Protein AF-0000000078558373 (afdb_homodimer)

Foldseek 3Di:
DAEEEEALLAQQDPVSVVVVVVVVVPDPHFKYKYKLNLHQAWDWDQDPQQKTKTKHHDDVSGMIMIMIGDNVCSVVDPDDDDDDD/DAEEEEALLAQQDPVSVVVVVVVVVPDPHFKYKYKLNLHQAWDWDQDPQQKTKTKHHDDVSGMIIIMIGDNVCSVVDPDDDDDDD

Sequence (170 aa):
MNLGTYNVRTLNSEAALSFLFDELRNIKIDIVAVCETRRKKEMSVKWNDGSEVMLGAAKNGVGGVGFIVLPSVTSRIISMEIVSHMNLGTYNVRTLNSEAALSFLFDELRNIKIDIVAVCETRRKKEMSVKWNDGSEVMLGAAKNGVGGVGFIVLPSVTSRIISMEIVSH

Secondary structure (DSSP, 8-state):
-EEEEEE-S---SHHHHHHHHHHHHTTT-SEEEEE----SS-EEEE-TTS-EEEEPPPBTTB--EEEEE-HHHHTT--EEEEEE-/-EEEEEE-S---SHHHHHHHHHHHHTTT-SEEEEE----SS-EEEE-TTS-EEEEPPPBTTB--EEEEE-HHHHTT--EEEEEE-

Radius of gyration: 14.74 Å; Cα contacts (8 Å, |Δi|>4): 428; chains: 2; bounding box: 35×38×35 Å

pLDDT: mean 90.99, std 5.28, range [64.5, 97.0]

InterPro domains:
  IPR036691 Endonuclease/exonuclease/phosphatase superfamily [G3DSA:3.60.10.10] (1-85)
  IPR036691 Endonuclease/exonuclease/phosphatase superfamily [SSF56219] (1-68)

Organism: NCBI:txid53326

Solvent-accessible surface area (backbone atoms only — not comparable to full-atom values): 8693 Å² total; per-residue (Å²): 74,24,37,34,35,36,43,57,73,54,45,64,43,70,65,50,47,51,52,49,49,59,57,45,70,76,42,88,53,35,37,32,34,38,32,25,25,27,12,81,58,62,45,76,48,75,50,92,82,41,30,35,36,38,35,38,47,17,62,92,59,44,43,21,42,34,39,41,30,33,47,91,46,39,86,54,49,73,46,77,45,83,46,77,115,75,24,37,34,35,37,42,55,73,53,45,64,42,69,66,50,47,51,52,49,48,60,58,46,69,76,41,90,53,36,37,34,36,38,30,26,26,28,12,81,58,62,46,78,48,73,48,93,82,42,29,36,37,37,35,39,46,17,62,91,59,44,44,20,42,33,38,42,30,32,48,92,46,40,86,54,51,73,46,76,46,84,46,78,115

Nearest PDB structures (foldseek):
  5cfe-assembly1_A  TM=7.337E-01  e=2.073E-02  Bacillus subtilis subsp. subtilis str. 168
  8igi-assembly2_B  TM=6.757E-01  e=5.633E-02  Helicobacter pylori 26695
  1njh-assembly1_A  TM=7.066E-01  e=6.628E-01  Bacillus subtilis
  7w0w-assembly1_B  TM=4.673E-01  e=9.885E-01  Bacillus velezensis
  2ej8-assembly1_A  TM=3.904E-01  e=2.057E+00  Homo sapiens

Structure (mmCIF, N/CA/C/O backbone):
data_AF-0000000078558373-model_v1
#
loop_
_entity.id
_entity.type
_entity.pdbx_description
1 polymer 'Endonuclease/exonuclease/phosphatase domain-containing protein'
#
loop_
_atom_site.group_PDB
_atom_site.id
_atom_site.type_symbol
_atom_site.label_atom_id
_atom_site.label_alt_id
_atom_site.label_comp_id
_atom_site.label_asym_id
_atom_site.label_entity_id
_atom_site.label_seq_id
_atom_site.pdbx_PDB_ins_code
_atom_site.Cartn_x
_atom_site.Cartn_y
_atom_site.Cartn_z
_atom_site.occupancy
_atom_site.B_iso_or_equiv
_atom_site.auth_seq_id
_atom_site.auth_comp_id
_atom_site.auth_asym_id
_atom_site.auth_atom_id
_atom_site.pdbx_PDB_model_num
ATOM 1 N N . MET A 1 1 ? 12.461 4.484 -6.895 1 94.19 1 MET A N 1
ATOM 2 C CA . MET A 1 1 ? 11.422 3.496 -6.637 1 94.19 1 MET A CA 1
ATOM 3 C C . MET A 1 1 ? 10.039 4.074 -6.926 1 94.19 1 MET A C 1
ATOM 5 O O . MET A 1 1 ? 9.758 5.223 -6.582 1 94.19 1 MET A O 1
ATOM 9 N N . ASN A 1 2 ? 9.227 3.275 -7.672 1 95.81 2 ASN A N 1
ATOM 10 C CA . ASN A 1 2 ? 7.859 3.674 -7.996 1 95.81 2 ASN A CA 1
ATOM 11 C C . ASN A 1 2 ? 6.836 2.92 -7.152 1 95.81 2 ASN A C 1
ATOM 13 O O . ASN A 1 2 ? 6.871 1.69 -7.078 1 95.81 2 ASN A O 1
ATOM 17 N N . LEU A 1 3 ? 5.941 3.758 -6.465 1 96.19 3 LEU A N 1
ATOM 18 C CA . LEU A 1 3 ? 4.91 3.184 -5.609 1 96.19 3 LEU A CA 1
ATOM 19 C C . LEU A 1 3 ? 3.535 3.309 -6.258 1 96.19 3 LEU A C 1
ATOM 21 O O . LEU A 1 3 ? 3.229 4.328 -6.883 1 96.19 3 LEU A O 1
ATOM 25 N N . GLY A 1 4 ? 2.789 2.295 -6.105 1 93.69 4 GLY A N 1
ATOM 26 C CA . GLY A 1 4 ? 1.419 2.34 -6.59 1 93.69 4 GLY A CA 1
ATOM 27 C C . GLY A 1 4 ? 0.431 1.682 -5.645 1 93.69 4 GLY A C 1
ATOM 28 O O . GLY A 1 4 ? 0.803 0.807 -4.859 1 93.69 4 GLY A O 1
ATOM 29 N N . THR A 1 5 ? -0.797 2.162 -5.582 1 92.12 5 THR A N 1
ATOM 30 C CA . THR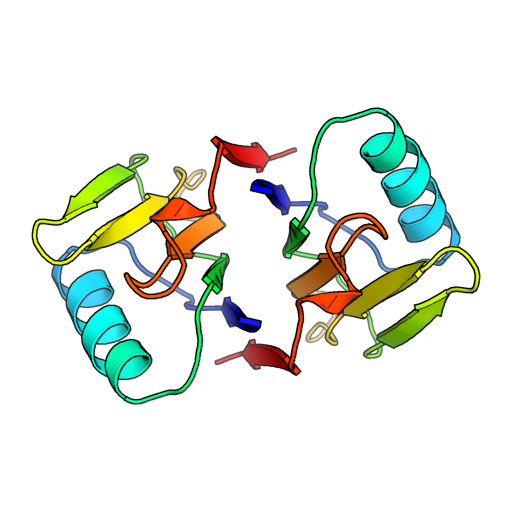 A 1 5 ? -1.876 1.445 -4.91 1 92.12 5 THR A CA 1
ATOM 31 C C . THR A 1 5 ? -2.969 1.062 -5.906 1 92.12 5 THR A C 1
ATOM 33 O O . THR A 1 5 ? -3.275 1.823 -6.824 1 92.12 5 THR A O 1
ATOM 36 N N . TYR A 1 6 ? -3.477 -0.093 -5.715 1 87.69 6 TYR A N 1
ATOM 37 C CA . TYR A 1 6 ? -4.551 -0.593 -6.562 1 87.69 6 TYR A CA 1
ATOM 38 C C . TYR A 1 6 ? -5.746 -1.036 -5.727 1 87.69 6 TYR A C 1
ATOM 40 O O . TYR A 1 6 ? -5.602 -1.856 -4.816 1 87.69 6 TYR A O 1
ATOM 48 N N . ASN A 1 7 ? -6.871 -0.376 -5.859 1 86 7 ASN A N 1
ATOM 49 C CA . ASN A 1 7 ? -8.117 -0.963 -5.391 1 86 7 ASN A CA 1
ATOM 50 C C . ASN A 1 7 ? -8.609 -2.059 -6.332 1 86 7 ASN A C 1
ATOM 52 O O . ASN A 1 7 ? -9.219 -1.771 -7.363 1 86 7 ASN A O 1
ATOM 56 N N . VAL A 1 8 ? -8.359 -3.279 -6.035 1 86.31 8 VAL A N 1
ATOM 57 C CA . VAL A 1 8 ? -8.539 -4.387 -6.969 1 86.31 8 VAL A CA 1
ATOM 58 C C . VAL A 1 8 ? -9.961 -4.934 -6.848 1 86.31 8 VAL A C 1
ATOM 60 O O . VAL A 1 8 ? -10.391 -5.758 -7.656 1 86.31 8 VAL A O 1
ATOM 63 N N . ARG A 1 9 ? -10.781 -4.543 -5.984 1 82.62 9 ARG A N 1
ATOM 64 C CA . ARG A 1 9 ? -12.148 -4.969 -5.707 1 82.62 9 ARG A CA 1
ATOM 65 C C . ARG A 1 9 ? -12.188 -6.426 -5.258 1 82.62 9 ARG A C 1
ATOM 67 O O . ARG A 1 9 ? -12.953 -6.785 -4.363 1 82.62 9 ARG A O 1
ATOM 74 N N . THR A 1 10 ? -11.352 -7.254 -6 1 88 10 THR A N 1
ATOM 75 C CA . THR A 1 10 ? -11.234 -8.633 -5.551 1 88 10 THR A CA 1
ATOM 76 C C . THR A 1 10 ? -9.93 -9.25 -6.031 1 88 10 THR A C 1
ATOM 78 O O . THR A 1 10 ? -9.5 -9.016 -7.164 1 88 10 THR A O 1
ATOM 81 N N . LEU A 1 11 ? -9.164 -9.922 -5.238 1 92 11 LEU A N 1
ATOM 82 C CA . LEU A 1 11 ? -7.957 -10.695 -5.496 1 92 11 LEU A CA 1
ATOM 83 C C . LEU A 1 11 ? -7.992 -12.023 -4.738 1 92 11 LEU A C 1
ATOM 85 O O . LEU A 1 11 ? -7.016 -12.391 -4.078 1 92 11 LEU A O 1
ATOM 89 N N . ASN A 1 12 ? -9.117 -12.656 -4.797 1 89.94 12 ASN A N 1
ATOM 90 C CA . ASN A 1 12 ? -9.359 -13.789 -3.91 1 89.94 12 ASN A CA 1
ATOM 91 C C . ASN A 1 12 ? -9 -15.109 -4.578 1 89.94 12 ASN A C 1
ATOM 93 O O . ASN A 1 12 ? -9.164 -16.172 -3.988 1 89.94 12 ASN A O 1
ATOM 97 N N . SER A 1 13 ? -8.438 -15.031 -5.844 1 90.12 13 SER A N 1
ATOM 98 C CA . SER A 1 13 ? -8.016 -16.25 -6.531 1 90.12 13 SER A CA 1
ATOM 99 C C . SER A 1 13 ? -6.578 -16.125 -7.027 1 90.12 13 SER A C 1
ATOM 101 O O . SER A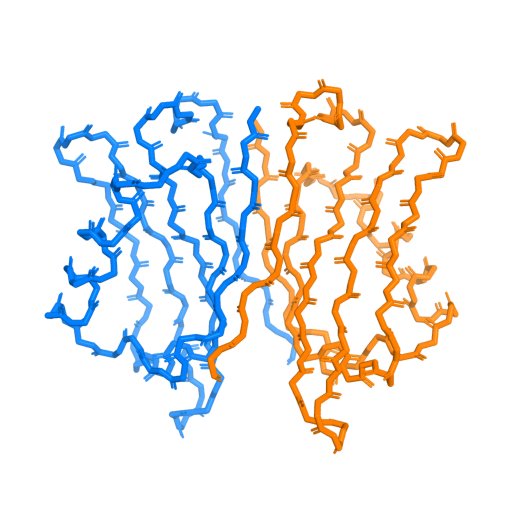 1 13 ? -6.07 -15.016 -7.207 1 90.12 13 SER A O 1
ATOM 103 N N . GLU A 1 14 ? -5.934 -17.312 -7.297 1 88.38 14 GLU A N 1
ATOM 104 C CA . GLU A 1 14 ? -4.59 -17.312 -7.859 1 88.38 14 GLU A CA 1
ATOM 105 C C . GLU A 1 14 ? -4.578 -16.734 -9.273 1 88.38 14 GLU A C 1
ATOM 107 O O . GLU A 1 14 ? -3.604 -16.109 -9.68 1 88.38 14 GLU A O 1
ATOM 112 N N . ALA A 1 15 ? -5.629 -17.062 -9.906 1 91.5 15 ALA A N 1
ATOM 113 C CA . ALA A 1 15 ? -5.734 -16.531 -11.266 1 91.5 15 ALA A CA 1
ATOM 114 C C . ALA A 1 15 ? -5.762 -15 -11.258 1 91.5 15 ALA A C 1
ATOM 116 O O . ALA A 1 15 ? -5.098 -14.359 -12.078 1 91.5 15 ALA A O 1
ATOM 117 N N . ALA A 1 16 ? -6.539 -14.445 -10.352 1 91.12 16 ALA A N 1
ATOM 118 C CA . ALA A 1 16 ? -6.613 -12.992 -10.227 1 91.12 16 ALA A CA 1
ATOM 119 C C . ALA A 1 16 ? -5.246 -12.406 -9.891 1 91.12 16 ALA A C 1
ATOM 121 O O . ALA A 1 16 ? -4.855 -11.375 -10.438 1 91.12 16 ALA A O 1
ATOM 122 N N . LEU A 1 17 ? -4.512 -13.031 -9.039 1 90.56 17 LEU A N 1
ATOM 123 C CA . LEU A 1 17 ? -3.178 -12.578 -8.664 1 90.56 17 LEU A CA 1
ATOM 124 C C . LEU A 1 17 ? -2.225 -12.648 -9.852 1 90.56 17 LEU A C 1
ATOM 126 O O . LEU A 1 17 ? -1.455 -11.711 -10.086 1 90.56 17 LEU A O 1
ATOM 130 N N . SER A 1 18 ? -2.305 -13.773 -10.57 1 89.5 18 SER A N 1
ATOM 131 C CA . SER A 1 18 ? -1.459 -13.945 -11.75 1 89.5 18 SER A CA 1
ATOM 132 C C . SER A 1 18 ? -1.729 -12.852 -12.781 1 89.5 18 SER A C 1
ATOM 134 O O . SER A 1 18 ? -0.795 -12.305 -13.375 1 89.5 18 SER A O 1
ATOM 136 N N . PHE A 1 19 ? -2.998 -12.5 -12.977 1 89.25 19 PHE A N 1
ATOM 137 C CA . PHE A 1 19 ? -3.383 -11.445 -13.914 1 89.25 19 PHE A CA 1
ATOM 138 C C . PHE A 1 19 ? -2.809 -10.102 -13.492 1 89.25 19 PHE A C 1
ATOM 140 O O . PHE A 1 19 ? -2.264 -9.367 -14.312 1 89.25 19 PHE A O 1
ATOM 147 N N . LEU A 1 20 ? -2.914 -9.859 -12.258 1 88.25 20 LEU A N 1
ATOM 148 C CA . LEU A 1 20 ? -2.375 -8.602 -11.75 1 88.25 20 LEU A CA 1
ATOM 149 C C . LEU A 1 20 ? -0.864 -8.539 -11.945 1 88.25 20 LEU A C 1
ATOM 151 O O . LEU A 1 20 ? -0.332 -7.516 -12.375 1 88.25 20 LEU A O 1
ATOM 155 N N . PHE A 1 21 ? -0.173 -9.625 -11.664 1 86.56 21 PHE A N 1
ATOM 156 C CA . PHE A 1 21 ? 1.27 -9.68 -11.867 1 86.56 21 PHE A CA 1
ATOM 157 C C . PHE A 1 21 ? 1.622 -9.352 -13.312 1 86.56 21 PHE A C 1
ATOM 159 O O . PHE A 1 21 ? 2.555 -8.594 -13.57 1 86.56 21 PHE A O 1
ATOM 166 N N . ASP A 1 22 ? 0.881 -9.969 -14.164 1 86.38 22 ASP A N 1
ATOM 167 C CA . ASP A 1 22 ? 1.141 -9.742 -15.586 1 86.38 22 ASP A CA 1
ATOM 168 C C . ASP A 1 22 ? 0.979 -8.266 -15.945 1 86.38 22 ASP A C 1
ATOM 170 O O . ASP A 1 22 ? 1.76 -7.719 -16.719 1 86.38 22 ASP A O 1
ATOM 174 N N . GLU A 1 23 ? -0.018 -7.633 -15.359 1 84.25 23 GLU A N 1
ATOM 175 C CA . GLU A 1 23 ? -0.252 -6.215 -15.602 1 84.25 23 GLU A CA 1
ATOM 176 C C . GLU A 1 23 ? 0.879 -5.363 -15.023 1 84.25 23 GLU A C 1
ATOM 178 O O . GLU A 1 23 ? 1.305 -4.387 -15.641 1 84.25 23 GLU A O 1
ATOM 183 N N . LEU A 1 24 ? 1.413 -5.75 -13.852 1 84.56 24 LEU A N 1
ATOM 184 C CA . LEU A 1 24 ? 2.406 -4.961 -13.133 1 84.56 24 LEU A CA 1
ATOM 185 C C . LEU A 1 24 ? 3.779 -5.094 -13.781 1 84.56 24 LEU A C 1
ATOM 187 O O . LEU A 1 24 ? 4.617 -4.195 -13.672 1 84.56 24 LEU A O 1
ATOM 191 N N . ARG A 1 25 ? 3.971 -6.164 -14.383 1 80.75 25 ARG A N 1
ATOM 192 C CA . ARG A 1 25 ? 5.262 -6.422 -15.008 1 80.75 25 ARG A CA 1
ATOM 193 C C . ARG A 1 25 ? 5.512 -5.457 -16.156 1 80.75 25 ARG A C 1
ATOM 195 O O . ARG A 1 25 ? 6.664 -5.152 -16.484 1 80.75 25 ARG A O 1
ATOM 202 N N . ASN A 1 26 ? 4.496 -4.973 -16.688 1 81.94 26 ASN A N 1
ATOM 203 C CA . ASN A 1 26 ? 4.621 -4.113 -17.859 1 81.94 26 ASN A CA 1
ATOM 204 C C . ASN A 1 26 ? 4.633 -2.637 -17.469 1 81.94 26 ASN A C 1
ATOM 206 O O . ASN A 1 26 ? 4.645 -1.764 -18.344 1 81.94 26 ASN A O 1
ATOM 210 N N . ILE A 1 27 ? 4.57 -2.441 -16.219 1 80.5 27 ILE A N 1
ATOM 211 C CA . ILE A 1 27 ? 4.582 -1.049 -15.781 1 80.5 27 ILE A CA 1
ATOM 212 C C . ILE A 1 27 ? 5.77 -0.809 -14.859 1 80.5 27 ILE A C 1
ATOM 214 O O . ILE A 1 27 ? 6.332 -1.755 -14.305 1 80.5 27 ILE A O 1
ATOM 218 N N . LYS A 1 28 ? 6.203 0.368 -14.852 1 87.5 28 LYS A N 1
ATOM 219 C CA . LYS A 1 28 ? 7.355 0.75 -14.039 1 87.5 28 LYS A CA 1
ATOM 220 C C . LYS A 1 28 ? 6.957 0.973 -12.586 1 87.5 28 LYS A C 1
ATOM 222 O O . LYS A 1 28 ? 6.98 2.104 -12.094 1 87.5 28 LYS A O 1
ATOM 227 N N . ILE A 1 29 ? 6.512 -0.078 -11.859 1 92.06 29 ILE A N 1
ATOM 228 C CA . ILE A 1 29 ? 6.172 0.004 -10.445 1 92.06 29 ILE A CA 1
ATOM 229 C C . ILE A 1 29 ? 7 -1.008 -9.656 1 92.06 29 ILE A C 1
ATOM 231 O O . ILE A 1 29 ? 7.184 -2.146 -10.094 1 92.06 29 ILE A O 1
ATOM 235 N N . ASP A 1 30 ? 7.496 -0.57 -8.516 1 95 30 ASP A N 1
ATOM 236 C CA . ASP A 1 30 ? 8.383 -1.411 -7.711 1 95 30 ASP A CA 1
ATOM 237 C C . ASP A 1 30 ? 7.621 -2.043 -6.543 1 95 30 ASP A C 1
ATOM 239 O O . ASP A 1 30 ? 7.879 -3.193 -6.18 1 95 30 ASP A O 1
ATOM 243 N N . ILE A 1 31 ? 6.715 -1.258 -5.922 1 96 31 ILE A N 1
ATOM 244 C CA . ILE A 1 31 ? 5.895 -1.696 -4.797 1 96 31 ILE A CA 1
ATOM 245 C C . ILE A 1 31 ? 4.434 -1.33 -5.051 1 96 31 ILE A C 1
ATOM 247 O O . ILE A 1 31 ? 4.121 -0.181 -5.371 1 96 31 ILE A O 1
ATOM 251 N N . VAL A 1 32 ? 3.547 -2.318 -4.887 1 95.75 32 VAL A N 1
ATOM 252 C CA . VAL A 1 32 ? 2.115 -2.094 -5.059 1 95.75 32 VAL A CA 1
ATOM 253 C C . VAL A 1 32 ? 1.376 -2.473 -3.779 1 95.75 32 VAL A C 1
ATOM 255 O O . VAL A 1 32 ? 1.52 -3.59 -3.277 1 95.75 32 VAL A O 1
ATOM 258 N N . ALA A 1 33 ? 0.716 -1.547 -3.232 1 95.62 33 ALA A N 1
ATOM 259 C CA . ALA A 1 33 ? -0.245 -1.857 -2.176 1 95.62 33 ALA A CA 1
ATOM 260 C C . ALA A 1 33 ? -1.631 -2.125 -2.758 1 95.62 33 ALA A C 1
ATOM 262 O O . ALA A 1 33 ? -2.131 -1.344 -3.57 1 95.62 33 ALA A O 1
ATOM 263 N N . VAL A 1 34 ? -2.205 -3.186 -2.383 1 94.44 34 VAL A N 1
ATOM 264 C CA . VAL A 1 34 ? -3.523 -3.539 -2.898 1 94.44 34 VAL A CA 1
ATOM 265 C C . VAL A 1 34 ? -4.559 -3.445 -1.78 1 94.44 34 VAL A C 1
ATOM 267 O O . VAL A 1 34 ? -4.262 -3.764 -0.625 1 94.44 34 VAL A O 1
ATOM 270 N N . CYS A 1 35 ? -5.723 -2.975 -2.123 1 92.94 35 CYS A N 1
ATOM 271 C CA . CYS A 1 35 ? -6.855 -2.834 -1.214 1 92.94 35 CYS A CA 1
ATOM 272 C C . CYS A 1 35 ? -8.07 -3.592 -1.734 1 92.94 35 CYS A C 1
ATOM 274 O O . CYS A 1 35 ? -8.234 -3.75 -2.945 1 92.94 35 CYS A O 1
ATOM 276 N N . GLU A 1 36 ? -8.938 -4.082 -0.846 1 90.88 36 GLU A N 1
ATOM 277 C CA . GLU A 1 36 ? -10.141 -4.848 -1.144 1 90.88 36 GLU A CA 1
ATOM 278 C C . GLU A 1 36 ? -9.805 -6.141 -1.881 1 90.88 36 GLU A C 1
ATOM 280 O O . GLU A 1 36 ? -10.375 -6.422 -2.939 1 90.88 36 GLU A O 1
ATOM 285 N N . THR A 1 37 ? -8.836 -6.863 -1.371 1 93 37 THR A N 1
ATOM 286 C CA . THR A 1 37 ? -8.445 -8.133 -1.975 1 93 37 THR A CA 1
ATOM 287 C C . THR A 1 37 ? -9.523 -9.188 -1.761 1 93 37 THR A C 1
ATOM 289 O O . THR A 1 37 ? -9.656 -10.117 -2.562 1 93 37 THR A O 1
ATOM 292 N N . ARG A 1 38 ? -10.258 -9.117 -0.642 1 93.75 38 ARG A N 1
ATOM 293 C CA . ARG A 1 38 ? -11.398 -9.961 -0.312 1 93.75 38 ARG A CA 1
ATOM 294 C C . ARG A 1 38 ? -10.984 -11.43 -0.211 1 93.75 38 ARG A C 1
ATOM 296 O O . ARG A 1 38 ? -11.742 -12.32 -0.589 1 93.75 38 ARG A O 1
ATOM 303 N N . ARG A 1 39 ? -9.727 -11.555 0.329 1 92.81 39 ARG A N 1
ATOM 304 C CA . ARG A 1 39 ? -9.227 -12.914 0.484 1 92.81 39 ARG A CA 1
ATOM 305 C C . ARG A 1 39 ? -9.773 -13.555 1.755 1 92.81 39 ARG A C 1
ATOM 307 O O . ARG A 1 39 ? -9.875 -12.906 2.795 1 92.81 39 ARG A O 1
ATOM 314 N N . LYS A 1 40 ? -10.047 -14.781 1.667 1 92.94 40 LYS A N 1
ATOM 315 C CA . LYS A 1 40 ? -10.508 -15.508 2.846 1 92.94 40 LYS A CA 1
ATOM 316 C C . LYS A 1 40 ? -9.352 -15.82 3.793 1 92.94 40 LYS A C 1
ATOM 318 O O . LYS A 1 40 ? -9.516 -15.781 5.016 1 92.94 40 LYS A O 1
ATOM 323 N N . LYS A 1 41 ? -8.188 -16.094 3.227 1 93.12 41 LYS A N 1
ATOM 324 C CA . LYS A 1 41 ? -6.996 -16.453 3.994 1 93.12 41 LYS A CA 1
ATOM 325 C C . LYS A 1 41 ? -5.805 -15.594 3.604 1 93.12 41 LYS A C 1
ATOM 327 O O . LYS A 1 41 ? -5.676 -15.188 2.445 1 93.12 41 LYS A O 1
ATOM 332 N N . GLU A 1 42 ? -5.008 -15.391 4.629 1 93.94 42 GLU A N 1
ATOM 333 C CA . GLU A 1 42 ? -3.795 -14.633 4.332 1 93.94 42 GLU A CA 1
ATOM 334 C C . GLU A 1 42 ? -2.832 -15.445 3.469 1 93.94 42 GLU A C 1
ATOM 336 O O . GLU A 1 42 ? -2.934 -16.672 3.404 1 93.94 42 GLU A O 1
ATOM 341 N N . MET A 1 43 ? -2.01 -14.68 2.773 1 93.38 43 MET A N 1
ATOM 342 C CA . MET A 1 43 ? -1.006 -15.32 1.928 1 93.38 43 MET A CA 1
ATOM 343 C C . MET A 1 43 ? 0.316 -14.562 1.986 1 93.38 43 MET A C 1
ATOM 345 O O . MET A 1 43 ? 0.331 -13.328 1.993 1 93.38 43 MET A O 1
ATOM 349 N N . SER A 1 44 ? 1.367 -15.227 2.207 1 94.94 44 SER A N 1
ATOM 350 C CA . SER A 1 44 ? 2.723 -14.695 2.105 1 94.94 44 SER A CA 1
ATOM 351 C C . SER A 1 44 ? 3.619 -15.625 1.294 1 94.94 44 SER A C 1
ATOM 353 O O . SER A 1 44 ? 3.893 -16.75 1.709 1 94.94 44 SER A O 1
ATOM 355 N N . VAL A 1 45 ? 4.008 -15.094 0.088 1 94.12 45 VAL A N 1
ATOM 356 C CA . VAL A 1 45 ? 4.773 -15.953 -0.81 1 94.12 45 VAL A CA 1
ATOM 357 C C . VAL A 1 45 ? 5.938 -15.172 -1.406 1 94.12 45 VAL A C 1
ATOM 359 O O . VAL A 1 45 ? 5.797 -13.992 -1.735 1 94.12 45 VAL A O 1
ATOM 362 N N . LYS A 1 46 ? 7.023 -15.812 -1.442 1 94.5 46 LYS A N 1
ATOM 363 C CA . LYS A 1 46 ? 8.156 -15.352 -2.234 1 94.5 46 LYS A CA 1
ATOM 364 C C . LYS A 1 46 ? 8.352 -16.219 -3.475 1 94.5 46 LYS A C 1
ATOM 366 O O . LYS A 1 46 ? 8.602 -17.422 -3.365 1 94.5 46 LYS A O 1
ATOM 371 N N . TRP A 1 47 ? 8.258 -15.617 -4.602 1 91.75 47 TRP A N 1
ATOM 372 C CA . TRP A 1 47 ? 8.344 -16.375 -5.848 1 91.75 47 TRP A CA 1
ATOM 373 C C . TRP A 1 47 ? 9.797 -16.516 -6.297 1 91.75 47 TRP A C 1
ATOM 375 O O . TRP A 1 47 ? 10.672 -15.766 -5.848 1 91.75 47 TRP A O 1
ATOM 385 N N . ASN A 1 48 ? 10.016 -17.422 -7.309 1 92.19 48 ASN A N 1
ATOM 386 C CA . ASN A 1 48 ? 11.359 -17.734 -7.781 1 92.19 48 ASN A CA 1
ATOM 387 C C . ASN A 1 48 ? 11.945 -16.562 -8.578 1 92.19 48 ASN A C 1
ATOM 389 O O . ASN A 1 48 ? 13.164 -16.375 -8.602 1 92.19 48 ASN A O 1
ATOM 393 N N . ASP A 1 49 ? 11.141 -15.766 -9.109 1 89.06 49 ASP A N 1
ATOM 394 C CA . ASP A 1 49 ? 11.633 -14.664 -9.938 1 89.06 49 ASP A CA 1
ATOM 395 C C . ASP A 1 49 ? 12.094 -13.492 -9.07 1 89.06 49 ASP A C 1
ATOM 397 O O . ASP A 1 49 ? 12.625 -12.5 -9.578 1 89.06 49 ASP A O 1
ATOM 401 N N . GLY A 1 50 ? 11.836 -13.562 -7.754 1 93.06 50 GLY A N 1
ATOM 402 C CA . GLY A 1 50 ? 12.281 -12.516 -6.84 1 93.06 50 GLY A CA 1
ATOM 403 C C . GLY A 1 50 ? 11.141 -11.664 -6.312 1 93.06 50 GLY A C 1
ATOM 404 O O . GLY A 1 50 ? 11.336 -10.852 -5.41 1 93.06 50 GLY A O 1
ATOM 405 N N . SER A 1 51 ? 9.945 -11.844 -6.852 1 93.62 51 SER A N 1
ATOM 406 C CA . SER A 1 51 ? 8.797 -11.07 -6.375 1 93.62 51 SER A CA 1
ATOM 407 C C . SER A 1 51 ? 8.289 -11.609 -5.039 1 93.62 51 SER A C 1
ATOM 409 O O . SER A 1 51 ? 8.5 -12.781 -4.715 1 93.62 51 SER A O 1
ATOM 411 N N . GLU A 1 52 ? 7.727 -10.734 -4.293 1 96 52 GLU A N 1
ATOM 412 C CA . GLU A 1 52 ? 7.137 -11.117 -3.014 1 96 52 GLU A CA 1
ATOM 413 C C . GLU A 1 52 ? 5.734 -10.531 -2.857 1 96 52 GLU A C 1
ATOM 415 O O . GLU A 1 52 ? 5.488 -9.383 -3.223 1 96 52 GLU A O 1
ATOM 420 N N . VAL A 1 53 ? 4.84 -11.406 -2.291 1 95.94 53 VAL A N 1
ATOM 421 C CA . VAL A 1 53 ? 3.453 -10.992 -2.084 1 95.94 53 VAL A CA 1
ATOM 422 C C . VAL A 1 53 ? 3.045 -11.258 -0.636 1 95.94 53 VAL A C 1
ATOM 424 O O . VAL A 1 53 ? 3.389 -12.297 -0.068 1 95.94 53 VAL A O 1
ATOM 427 N N . MET A 1 54 ? 2.441 -10.297 -0.041 1 96.94 54 MET A N 1
ATOM 428 C CA . MET A 1 54 ? 1.802 -10.438 1.264 1 96.94 54 MET A CA 1
ATOM 429 C C . MET A 1 54 ? 0.377 -9.898 1.233 1 96.94 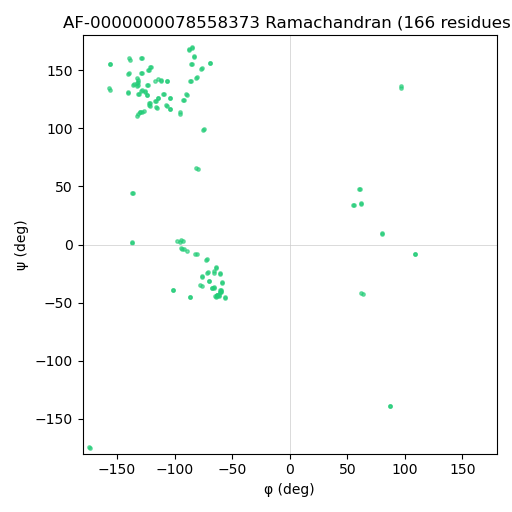54 MET A C 1
ATOM 431 O O . MET A 1 54 ? 0.17 -8.695 1.061 1 96.94 54 MET A O 1
ATOM 435 N N . LEU A 1 55 ? -0.598 -10.812 1.402 1 95.19 55 LEU A N 1
ATOM 436 C CA . LEU A 1 55 ? -2.014 -10.461 1.376 1 95.19 55 LEU A CA 1
ATOM 437 C C . LEU A 1 55 ? -2.707 -10.898 2.662 1 95.19 55 LEU A C 1
ATOM 439 O O . LEU A 1 55 ? -2.582 -12.055 3.074 1 95.19 55 LEU A O 1
ATOM 443 N N . GLY A 1 56 ? -3.355 -10.008 3.209 1 93.56 56 GLY A N 1
ATOM 444 C CA . GLY A 1 56 ? -4.09 -10.328 4.422 1 93.56 56 GLY A CA 1
ATOM 445 C C . GLY A 1 56 ? -5.461 -10.914 4.152 1 93.56 56 GLY A C 1
ATOM 446 O O . GLY A 1 56 ? -5.934 -10.906 3.016 1 93.56 56 GLY A O 1
ATOM 447 N N . ALA A 1 57 ? -6.055 -11.398 5.223 1 92 57 ALA A N 1
ATOM 448 C CA . ALA A 1 57 ? -7.406 -11.945 5.121 1 92 57 ALA A CA 1
ATOM 449 C C . ALA A 1 57 ? -8.453 -10.852 5.273 1 92 57 ALA A C 1
ATOM 451 O O . ALA A 1 57 ? -8.273 -9.906 6.039 1 92 57 ALA A O 1
ATOM 452 N N . ALA A 1 58 ? -9.492 -10.984 4.453 1 90.12 58 ALA A N 1
ATOM 453 C CA . ALA A 1 58 ? -10.648 -10.109 4.594 1 90.12 58 ALA A CA 1
ATOM 454 C C . ALA A 1 58 ? -11.633 -10.656 5.621 1 90.12 58 ALA A C 1
ATOM 456 O O . ALA A 1 58 ? -11.586 -11.836 5.965 1 90.12 58 ALA A O 1
ATOM 457 N N . LYS A 1 59 ? -12.383 -9.758 6.152 1 87.5 59 LYS A N 1
ATOM 458 C CA . LYS A 1 59 ? -13.453 -10.172 7.047 1 87.5 59 LYS A CA 1
ATOM 459 C C . LYS A 1 59 ? -14.781 -10.281 6.297 1 87.5 59 LYS A C 1
ATOM 461 O O . LYS A 1 59 ? -15.32 -9.281 5.832 1 87.5 59 LYS A O 1
ATOM 466 N N . ASN A 1 60 ? -15.305 -11.531 6.188 1 89.81 60 ASN A N 1
ATOM 467 C CA . ASN A 1 60 ? -16.562 -11.805 5.488 1 89.81 60 ASN A CA 1
ATOM 468 C C . ASN A 1 60 ? -16.531 -11.273 4.059 1 89.81 60 ASN A C 1
ATOM 470 O O . ASN A 1 60 ? -17.484 -10.648 3.602 1 89.81 60 ASN A O 1
ATOM 474 N N . GLY A 1 61 ? -15.43 -11.328 3.525 1 87.5 61 GLY A N 1
ATOM 475 C CA . GLY A 1 61 ? -15.273 -10.938 2.133 1 87.5 61 GLY A CA 1
ATOM 476 C C . GLY A 1 61 ? -15.188 -9.438 1.935 1 87.5 61 GLY A C 1
ATOM 477 O O . GLY A 1 61 ? -15.305 -8.945 0.81 1 87.5 61 GLY A O 1
ATOM 478 N N . VAL A 1 62 ? -15.086 -8.75 3.057 1 85.75 62 VAL A N 1
ATOM 479 C CA . VAL A 1 62 ? -15.023 -7.301 2.943 1 85.75 62 VAL A CA 1
ATOM 480 C C . VAL A 1 62 ? -13.617 -6.812 3.291 1 85.75 62 VAL A C 1
ATOM 482 O O . VAL A 1 62 ? -13.023 -7.266 4.27 1 85.75 62 VAL A O 1
ATOM 485 N N . GLY A 1 63 ? -13.117 -6.035 2.42 1 87.75 63 GLY A N 1
ATOM 486 C CA . GLY A 1 63 ? -11.828 -5.414 2.656 1 87.75 63 GLY A CA 1
ATOM 487 C C . GLY A 1 63 ? -10.664 -6.277 2.217 1 87.75 63 GLY A C 1
ATOM 488 O O . GLY A 1 63 ? -10.672 -6.828 1.115 1 87.75 63 GLY A O 1
ATOM 489 N N . GLY A 1 64 ? -9.633 -6.301 3.012 1 90.19 64 GLY A N 1
ATOM 490 C CA . GLY A 1 64 ? -8.398 -6.992 2.678 1 90.19 64 GLY A CA 1
ATOM 491 C C . GLY A 1 64 ? -7.344 -6.078 2.09 1 90.19 64 GLY A C 1
ATOM 492 O O . GLY A 1 64 ? -7.637 -5.27 1.208 1 90.19 64 GLY A O 1
ATOM 493 N N . VAL A 1 65 ? -6.195 -6.23 2.514 1 92.69 65 VAL A N 1
ATOM 494 C CA . VAL A 1 65 ? -5.082 -5.395 2.072 1 92.69 65 VAL A CA 1
ATOM 495 C C . VAL A 1 65 ? -3.836 -6.254 1.872 1 92.69 65 VAL A C 1
ATOM 497 O O . VAL A 1 65 ? -3.779 -7.395 2.338 1 92.69 65 VAL A O 1
ATOM 500 N N . GLY A 1 66 ? -2.904 -5.754 1.121 1 94.38 66 GLY A N 1
ATOM 501 C CA . GLY A 1 66 ? -1.652 -6.473 0.947 1 94.38 66 GLY A CA 1
ATOM 502 C C . GLY A 1 66 ? -0.624 -5.695 0.148 1 94.38 66 GLY A C 1
ATOM 503 O O . GLY A 1 66 ? -0.854 -4.539 -0.212 1 94.38 66 GLY A O 1
ATOM 504 N N . PHE A 1 67 ? 0.463 -6.398 -0.101 1 96.12 67 PHE A N 1
ATOM 505 C CA . PHE A 1 67 ? 1.564 -5.844 -0.88 1 96.12 67 PHE A CA 1
ATOM 506 C C . PHE A 1 67 ? 2.018 -6.828 -1.952 1 96.12 67 PHE A C 1
ATOM 508 O O . PHE A 1 67 ? 2.074 -8.039 -1.711 1 96.12 67 PHE A O 1
ATOM 515 N N . ILE A 1 68 ? 2.352 -6.258 -3.025 1 95 68 ILE A N 1
ATOM 516 C CA . ILE A 1 68 ? 3.125 -6.941 -4.059 1 95 68 ILE A CA 1
ATOM 517 C C . ILE A 1 68 ? 4.414 -6.172 -4.328 1 95 68 ILE A C 1
ATOM 519 O O . ILE A 1 68 ? 4.379 -4.984 -4.652 1 95 68 ILE A O 1
ATOM 523 N N . VAL A 1 69 ? 5.523 -6.84 -4.156 1 95.81 69 VAL A N 1
ATOM 524 C CA . VAL A 1 69 ? 6.828 -6.227 -4.383 1 95.81 69 VAL A CA 1
ATOM 525 C C . VAL A 1 69 ? 7.523 -6.906 -5.559 1 95.81 69 VAL A C 1
ATOM 527 O O . VAL A 1 69 ? 7.641 -8.133 -5.594 1 95.81 69 VAL A O 1
ATOM 530 N N . LEU A 1 70 ? 7.934 -6.117 -6.52 1 94.69 70 LEU A N 1
ATOM 531 C CA . LEU A 1 70 ? 8.578 -6.66 -7.707 1 94.69 70 LEU A CA 1
ATOM 532 C C . LEU A 1 70 ? 10.062 -6.914 -7.457 1 94.69 70 LEU A C 1
ATOM 534 O O . LEU A 1 70 ? 10.633 -6.375 -6.508 1 94.69 70 LEU A O 1
ATOM 538 N N . PRO A 1 71 ? 10.695 -7.703 -8.234 1 93.44 71 PRO A N 1
ATOM 539 C CA . PRO A 1 71 ? 12.055 -8.195 -7.98 1 93.44 71 PRO A CA 1
ATOM 540 C C . PRO A 1 71 ? 13.078 -7.062 -7.887 1 93.44 71 PRO A C 1
ATOM 542 O O . PRO A 1 71 ? 14.07 -7.184 -7.164 1 93.44 71 PRO A O 1
ATOM 545 N N . SER A 1 72 ? 12.805 -5.965 -8.5 1 90.44 72 SER A N 1
ATOM 546 C CA . SER A 1 72 ? 13.773 -4.875 -8.586 1 90.44 72 SER A CA 1
ATOM 547 C C . SER A 1 72 ? 14.086 -4.305 -7.207 1 90.44 72 SER A C 1
ATOM 549 O O . SER A 1 72 ? 15.148 -3.725 -6.996 1 90.44 72 SER A O 1
ATOM 551 N N . VAL A 1 73 ? 13.227 -4.535 -6.199 1 94.44 73 VAL A N 1
ATOM 552 C CA . VAL A 1 73 ? 13.469 -3.85 -4.934 1 94.44 73 VAL A CA 1
ATOM 553 C C . VAL A 1 73 ? 13.258 -4.82 -3.773 1 94.44 73 VAL A C 1
ATOM 555 O O . VAL A 1 73 ? 13.383 -4.445 -2.607 1 94.44 73 VAL A O 1
ATOM 558 N N . THR A 1 74 ? 12.961 -6.035 -3.992 1 95.38 74 THR A N 1
ATOM 559 C CA . THR A 1 74 ? 12.617 -7.004 -2.955 1 95.38 74 THR A CA 1
ATOM 560 C C . THR A 1 74 ? 13.758 -7.152 -1.958 1 95.38 74 THR A C 1
ATOM 562 O O . THR A 1 74 ? 13.531 -7.312 -0.757 1 95.38 74 THR A O 1
ATOM 565 N N . SER A 1 75 ? 14.93 -7 -2.455 1 94.81 75 SER A N 1
ATOM 566 C CA . SER A 1 75 ? 16.094 -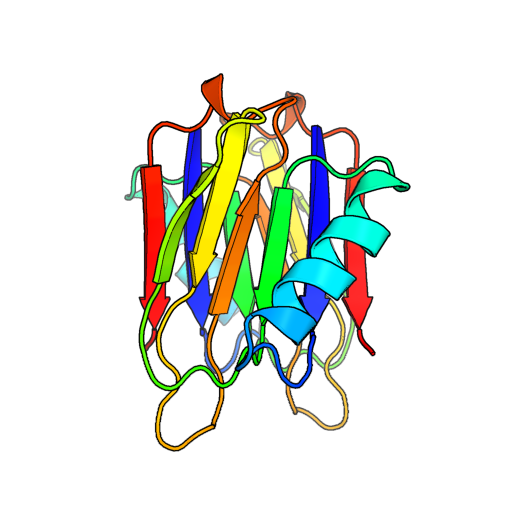7.203 -1.598 1 94.81 75 SER A CA 1
ATOM 567 C C . SER A 1 75 ? 16.25 -6.059 -0.603 1 94.81 75 SER A C 1
ATOM 569 O O . SER A 1 75 ? 17.016 -6.168 0.36 1 94.81 75 SER A O 1
ATOM 571 N N . ARG A 1 76 ? 15.531 -5.008 -0.844 1 94.88 76 ARG A N 1
ATOM 572 C CA . ARG A 1 76 ? 15.648 -3.842 0.023 1 94.88 76 ARG A CA 1
ATOM 573 C C . ARG A 1 76 ? 14.609 -3.871 1.132 1 94.88 76 ARG A C 1
ATOM 575 O O . ARG A 1 76 ? 14.609 -3.014 2.018 1 94.88 76 ARG A O 1
ATOM 582 N N . ILE A 1 77 ? 13.742 -4.855 1.112 1 95.88 77 ILE A N 1
ATOM 583 C CA . ILE A 1 77 ? 12.656 -4.926 2.084 1 95.88 77 ILE A CA 1
ATOM 584 C C . ILE A 1 77 ? 13.102 -5.75 3.291 1 95.88 77 ILE A C 1
ATOM 586 O O . ILE A 1 77 ? 13.547 -6.891 3.143 1 95.88 77 ILE A O 1
ATOM 590 N N . ILE A 1 78 ? 13 -5.129 4.422 1 95.5 78 ILE A N 1
ATOM 591 C CA . ILE A 1 78 ? 13.305 -5.824 5.668 1 95.5 78 ILE A CA 1
ATOM 592 C C . ILE A 1 78 ? 12.062 -6.555 6.168 1 95.5 78 ILE A C 1
ATOM 594 O O . ILE A 1 78 ? 12.125 -7.734 6.523 1 95.5 78 ILE A O 1
ATOM 598 N N . SER A 1 79 ? 10.898 -5.879 6.141 1 95.62 79 SER A N 1
ATOM 599 C CA . SER A 1 79 ? 9.68 -6.527 6.609 1 95.62 79 SER A CA 1
ATOM 600 C C . SER A 1 79 ? 8.438 -5.891 5.984 1 95.62 79 SER A C 1
ATOM 602 O O . SER A 1 79 ? 8.5 -4.762 5.492 1 95.62 79 SER A O 1
ATOM 604 N N . MET A 1 80 ? 7.375 -6.695 5.926 1 95.19 80 MET A N 1
ATOM 605 C CA . MET A 1 80 ? 6.035 -6.246 5.551 1 95.19 80 MET A CA 1
ATOM 606 C C . MET A 1 80 ? 5.016 -6.629 6.617 1 95.19 80 MET A C 1
ATOM 608 O O . MET A 1 80 ? 5.008 -7.766 7.094 1 95.19 80 MET A O 1
ATOM 612 N N . GLU A 1 81 ? 4.234 -5.602 6.938 1 93.38 81 GLU A N 1
ATOM 613 C CA . GLU A 1 81 ? 3.244 -5.883 7.973 1 93.38 81 GLU A CA 1
ATOM 614 C C . GLU A 1 81 ? 1.862 -5.383 7.566 1 93.38 81 GLU A C 1
ATOM 616 O O . GLU A 1 81 ? 1.732 -4.297 6.996 1 93.38 81 GLU A O 1
ATOM 621 N N . ILE A 1 82 ? 0.811 -6.195 7.801 1 90.69 82 ILE A N 1
ATOM 622 C CA . ILE A 1 82 ? -0.582 -5.809 7.602 1 90.69 82 ILE A CA 1
ATOM 623 C C . ILE A 1 82 ? -1.236 -5.52 8.953 1 90.69 82 ILE A C 1
ATOM 625 O O . ILE A 1 82 ? -1.227 -6.371 9.844 1 90.69 82 ILE A O 1
ATOM 629 N N . VAL A 1 83 ? -1.607 -4.316 9.07 1 80.88 83 VAL A N 1
ATOM 630 C CA . VAL A 1 83 ? -2.279 -3.938 10.312 1 80.88 83 VAL A CA 1
ATOM 631 C C . VAL A 1 83 ? -3.717 -3.521 10.016 1 80.88 83 VAL A C 1
ATOM 633 O O . VAL A 1 83 ? -3.961 -2.684 9.141 1 80.88 83 VAL A O 1
ATOM 636 N N . SER A 1 84 ? -4.695 -4.195 10.516 1 74.25 84 SER A N 1
ATOM 637 C CA . SER A 1 84 ? -6.109 -3.883 10.312 1 74.25 84 SER A CA 1
ATOM 638 C C . SER A 1 84 ? -6.789 -3.521 11.633 1 74.25 84 SER A C 1
ATOM 640 O O . SER A 1 84 ? -6.496 -4.117 12.672 1 74.25 84 SER A O 1
ATOM 642 N N . HIS A 1 85 ? -7.375 -2.326 11.641 1 64.62 85 HIS A N 1
ATOM 643 C CA . HIS A 1 85 ? -8.141 -1.971 12.828 1 64.62 85 HIS A CA 1
ATOM 644 C C . HIS A 1 85 ? -9.625 -2.268 12.633 1 64.62 85 HIS A C 1
ATOM 646 O O . HIS A 1 85 ? -10.125 -2.248 11.508 1 64.62 85 HIS A O 1
ATOM 652 N N . MET B 1 1 ? 14.195 -1.648 4.352 1 94.38 1 MET B N 1
ATOM 653 C CA . MET B 1 1 ? 12.961 -0.874 4.297 1 94.38 1 MET B CA 1
ATOM 654 C C . MET B 1 1 ? 11.789 -1.677 4.852 1 94.38 1 MET B C 1
ATOM 656 O O . MET B 1 1 ? 11.648 -2.865 4.562 1 94.38 1 MET B O 1
ATOM 660 N N . ASN B 1 2 ? 11.023 -1.032 5.758 1 95.94 2 ASN B N 1
ATOM 661 C CA . ASN B 1 2 ? 9.844 -1.66 6.352 1 95.94 2 ASN B CA 1
ATOM 662 C C . ASN B 1 2 ? 8.555 -1.113 5.75 1 95.94 2 ASN B C 1
ATOM 664 O O . ASN B 1 2 ? 8.352 0.102 5.691 1 95.94 2 ASN B O 1
ATOM 668 N N . LEU B 1 3 ? 7.695 -2.102 5.25 1 96.25 3 LEU B N 1
ATOM 669 C CA . LEU B 1 3 ? 6.422 -1.735 4.637 1 96.25 3 LEU B CA 1
ATOM 670 C C . LEU B 1 3 ? 5.258 -2.084 5.555 1 96.25 3 LEU B C 1
ATOM 672 O O . LEU B 1 3 ? 5.273 -3.127 6.215 1 96.25 3 LEU B O 1
ATOM 676 N N . GLY B 1 4 ? 4.324 -1.226 5.57 1 93.88 4 GLY B N 1
ATOM 677 C CA . GLY B 1 4 ? 3.117 -1.502 6.336 1 93.88 4 GLY B CA 1
ATOM 678 C C . GLY B 1 4 ? 1.851 -1.04 5.637 1 93.88 4 GLY B C 1
ATOM 679 O O . GLY B 1 4 ? 1.887 -0.119 4.82 1 93.88 4 GLY B O 1
ATOM 680 N N . THR B 1 5 ? 0.744 -1.738 5.816 1 92.12 5 THR B N 1
ATOM 681 C CA . THR B 1 5 ? -0.563 -1.235 5.406 1 92.12 5 THR B CA 1
ATOM 682 C C . THR B 1 5 ? -1.458 -1.004 6.621 1 92.12 5 THR B C 1
ATOM 684 O O . THR B 1 5 ? -1.415 -1.77 7.586 1 92.12 5 THR B O 1
ATOM 687 N N . TYR B 1 6 ? -2.209 0.027 6.535 1 87.75 6 TYR B N 1
ATOM 688 C CA . TYR B 1 6 ? -3.154 0.358 7.598 1 87.75 6 TYR B CA 1
ATOM 689 C C . TYR B 1 6 ? -4.555 0.573 7.031 1 87.75 6 TYR B C 1
ATOM 691 O O . TYR B 1 6 ? -4.75 1.399 6.137 1 87.75 6 TYR B O 1
ATOM 699 N N . ASN B 1 7 ? -5.48 -0.281 7.363 1 86.31 7 ASN B N 1
ATOM 700 C CA . ASN B 1 7 ? -6.887 0.066 7.172 1 86.31 7 ASN B CA 1
ATOM 701 C C . ASN B 1 7 ? -7.363 1.067 8.219 1 86.31 7 ASN B C 1
ATOM 703 O O . ASN B 1 7 ? -7.672 0.689 9.352 1 86.31 7 ASN B O 1
ATOM 707 N N . VAL B 1 8 ? -7.422 2.32 7.887 1 86.44 8 VAL B N 1
ATOM 708 C CA . VAL B 1 8 ? -7.605 3.389 8.867 1 86.44 8 VAL B CA 1
ATOM 709 C C . VAL B 1 8 ? -9.094 3.684 9.031 1 86.44 8 VAL B C 1
ATOM 711 O O . VAL B 1 8 ? -9.492 4.438 9.922 1 86.44 8 VAL B O 1
ATOM 714 N N . ARG B 1 9 ? -10.008 3.123 8.344 1 82.56 9 ARG B N 1
ATOM 715 C CA . ARG B 1 9 ? -11.453 3.303 8.344 1 82.56 9 ARG B CA 1
ATOM 716 C C . ARG B 1 9 ? -11.828 4.727 7.949 1 82.56 9 ARG B C 1
ATOM 718 O O . ARG B 1 9 ? -12.812 4.941 7.246 1 82.56 9 ARG B O 1
ATOM 725 N N . THR B 1 10 ? -11 5.691 8.531 1 87.81 10 THR B N 1
ATOM 726 C CA . THR B 1 10 ? -11.211 7.066 8.094 1 87.81 10 THR B CA 1
ATOM 727 C C . THR B 1 10 ? -9.953 7.902 8.32 1 87.81 10 THR B C 1
ATOM 729 O O . THR B 1 10 ? -9.273 7.75 9.336 1 87.81 10 THR B O 1
ATOM 732 N N . LEU B 1 11 ? -9.492 8.703 7.418 1 91.94 11 LEU B N 1
ATOM 733 C CA . LEU B 1 11 ? -8.414 9.688 7.438 1 91.94 11 LEU B CA 1
ATOM 734 C C . LEU B 1 11 ? -8.844 10.977 6.738 1 91.94 11 LEU B C 1
ATOM 736 O O . LEU B 1 11 ? -8.109 11.5 5.898 1 91.94 11 LEU B O 1
ATOM 740 N N . ASN B 1 12 ? -10.031 11.391 7.051 1 90.06 12 ASN B N 1
ATOM 741 C CA . ASN B 1 12 ? -10.664 12.445 6.266 1 90.06 12 ASN B CA 1
ATOM 742 C C . ASN B 1 12 ? -10.398 13.828 6.863 1 90.06 12 ASN B C 1
ATOM 744 O O . ASN B 1 12 ? -10.883 14.836 6.344 1 90.06 12 ASN B O 1
ATOM 748 N N . SER B 1 13 ? -9.57 13.867 7.973 1 90.31 13 SER B N 1
ATOM 749 C CA . SER B 1 13 ? -9.227 15.148 8.578 1 90.31 13 SER B CA 1
ATOM 750 C C . SER B 1 13 ? -7.723 15.289 8.766 1 90.31 13 SER B C 1
ATOM 752 O O . SER B 1 13 ? -7.004 14.289 8.812 1 90.31 13 SER B O 1
ATOM 754 N N . GLU B 1 14 ? -7.246 16.578 8.93 1 88.81 14 GLU B N 1
ATOM 755 C CA . GLU B 1 14 ? -5.832 16.828 9.211 1 88.81 14 GLU B CA 1
ATOM 756 C C . GLU B 1 14 ? -5.438 16.281 10.578 1 88.81 14 GLU B C 1
ATOM 758 O O . GLU B 1 14 ? -4.305 15.844 10.773 1 88.81 14 GLU B O 1
ATOM 763 N N . ALA B 1 15 ? -6.379 16.438 11.422 1 91.69 15 ALA B N 1
ATOM 764 C CA . ALA B 1 15 ? -6.109 15.914 12.766 1 91.69 15 ALA B CA 1
ATOM 765 C C . ALA B 1 15 ? -5.875 14.406 12.734 1 91.69 15 ALA B C 1
ATOM 767 O O . ALA B 1 15 ? -4.961 13.906 13.383 1 91.69 15 ALA B O 1
ATOM 768 N N . ALA B 1 16 ? -6.719 13.711 11.977 1 91.31 16 ALA B N 1
ATOM 769 C CA . ALA B 1 16 ? -6.559 12.266 11.844 1 91.31 16 ALA B CA 1
ATOM 770 C C . ALA B 1 16 ? -5.211 11.914 11.227 1 91.31 16 ALA B C 1
ATOM 772 O O . ALA B 1 16 ? -4.543 10.977 11.664 1 91.31 16 ALA B O 1
ATOM 773 N N . LEU B 1 17 ? -4.785 12.633 10.25 1 90.88 17 LEU B N 1
ATOM 774 C CA . LEU B 1 17 ? -3.496 12.422 9.602 1 90.88 17 LEU B CA 1
ATOM 775 C C . LEU B 1 17 ? -2.348 12.672 10.57 1 90.88 17 LEU B C 1
ATOM 777 O O . LEU B 1 17 ? -1.397 11.891 10.633 1 90.88 17 LEU B O 1
ATOM 781 N N . SER B 1 18 ? -2.482 13.781 11.305 1 89.88 18 SER B N 1
ATOM 782 C CA . SER B 1 18 ? -1.457 14.117 12.289 1 89.88 18 SER B CA 1
ATOM 783 C C . SER B 1 18 ? -1.319 13.016 13.336 1 89.88 18 SER B C 1
ATOM 785 O O . SER B 1 18 ? -0.205 12.648 13.711 1 89.88 18 SER B O 1
ATOM 787 N N . PHE B 1 19 ? -2.428 12.438 13.781 1 89.56 19 PHE B N 1
ATOM 788 C CA . PHE B 1 19 ? -2.428 11.359 14.758 1 89.56 19 PHE B CA 1
ATOM 789 C C . PHE B 1 19 ? -1.727 10.125 14.203 1 89.56 19 PHE B C 1
ATOM 791 O O . PHE B 1 19 ? -0.906 9.508 14.883 1 89.56 19 PHE B O 1
ATOM 798 N N . LEU B 1 20 ? -2.035 9.852 13.016 1 88.56 20 LEU B N 1
ATOM 799 C CA . LEU B 1 20 ? -1.399 8.695 12.383 1 88.56 20 LEU B CA 1
ATOM 800 C C . LEU B 1 20 ? 0.107 8.898 12.273 1 88.56 20 LEU B C 1
ATOM 802 O O . LEU B 1 20 ? 0.887 7.992 12.57 1 88.56 20 LEU B O 1
ATOM 806 N N . PHE B 1 21 ? 0.525 10.086 11.867 1 86.94 21 PHE B N 1
ATOM 807 C CA . PHE B 1 21 ? 1.947 10.391 11.773 1 86.94 21 PHE B CA 1
ATOM 808 C C . PHE B 1 21 ? 2.637 10.164 13.117 1 86.94 21 PHE B C 1
ATOM 810 O O . PHE B 1 21 ? 3.723 9.578 13.164 1 86.94 21 PHE B O 1
ATOM 817 N N . ASP B 1 22 ? 1.979 10.656 14.117 1 86.69 22 ASP B N 1
ATOM 818 C CA . ASP B 1 22 ? 2.555 10.5 15.445 1 86.69 22 ASP B CA 1
ATOM 819 C C . ASP B 1 22 ? 2.727 9.023 15.805 1 86.69 22 ASP B C 1
ATOM 821 O O . ASP B 1 22 ? 3.73 8.641 16.406 1 86.69 22 ASP B O 1
ATOM 825 N N . GLU B 1 23 ? 1.772 8.219 15.422 1 84.31 23 GLU B N 1
ATOM 826 C CA . GLU B 1 23 ? 1.842 6.781 15.68 1 84.31 23 GLU B CA 1
ATOM 827 C C . GLU B 1 23 ? 2.959 6.129 14.867 1 84.31 23 GLU B C 1
ATOM 829 O O . GLU B 1 23 ? 3.658 5.242 15.367 1 84.31 23 GLU B O 1
ATOM 834 N N . LEU B 1 24 ? 3.16 6.59 13.625 1 84.75 24 LEU B N 1
ATOM 835 C CA . LEU B 1 24 ? 4.109 5.973 12.711 1 84.75 24 LEU B CA 1
ATOM 836 C C . LEU B 1 24 ? 5.543 6.355 13.07 1 84.75 24 LEU B C 1
ATOM 838 O O . LEU B 1 24 ? 6.48 5.617 12.758 1 84.75 24 LEU B O 1
ATOM 842 N N . ARG B 1 25 ? 5.66 7.449 13.648 1 81 25 ARG B N 1
ATOM 843 C CA . ARG B 1 25 ? 6.988 7.941 14 1 81 25 ARG B CA 1
ATOM 844 C C . ARG B 1 25 ? 7.641 7.055 15.055 1 81 25 ARG B C 1
ATOM 846 O O . ARG B 1 25 ? 8.867 6.973 15.125 1 81 25 ARG B O 1
ATOM 853 N N . ASN B 1 26 ? 6.863 6.379 15.75 1 82 26 ASN B N 1
ATOM 854 C CA . ASN B 1 26 ? 7.387 5.574 16.844 1 82 26 ASN B CA 1
ATOM 855 C C . ASN B 1 26 ? 7.574 4.117 16.438 1 82 26 ASN B C 1
ATOM 857 O O . ASN B 1 26 ? 7.914 3.27 17.266 1 82 26 ASN B O 1
ATOM 861 N N . ILE B 1 27 ? 7.305 3.893 15.227 1 80.62 27 ILE B N 1
ATOM 862 C CA . ILE B 1 27 ? 7.469 2.52 14.766 1 80.62 27 ILE B CA 1
ATOM 863 C C . ILE B 1 27 ? 8.469 2.48 13.609 1 80.62 27 ILE B C 1
ATOM 865 O O . ILE B 1 27 ? 8.727 3.502 12.969 1 80.62 27 ILE B O 1
ATOM 869 N N . LYS B 1 28 ? 9.078 1.401 13.484 1 87.94 28 LYS B N 1
ATOM 870 C CA . LYS B 1 28 ? 10.086 1.221 12.445 1 87.94 28 LYS B CA 1
ATOM 871 C C . LYS B 1 28 ? 9.445 0.904 11.102 1 87.94 28 LYS B C 1
ATOM 873 O O . LYS B 1 28 ? 9.562 -0.214 10.594 1 87.94 28 LYS B O 1
ATOM 878 N N . ILE B 1 29 ? 8.688 1.85 10.5 1 92.25 29 ILE B N 1
ATOM 879 C CA . ILE B 1 29 ? 8.078 1.684 9.188 1 92.25 29 ILE B CA 1
ATOM 880 C C . ILE B 1 29 ? 8.531 2.814 8.266 1 92.25 29 ILE B C 1
ATOM 882 O O . ILE B 1 29 ? 8.594 3.975 8.68 1 92.25 29 ILE B O 1
ATOM 886 N N . ASP B 1 30 ? 8.852 2.457 7.031 1 95.12 30 ASP B N 1
ATOM 887 C CA . ASP B 1 30 ? 9.391 3.43 6.082 1 95.12 30 ASP B CA 1
ATOM 888 C C . ASP B 1 30 ? 8.312 3.9 5.109 1 95.12 30 ASP B C 1
ATOM 890 O O . ASP B 1 30 ? 8.281 5.074 4.727 1 95.12 30 ASP B O 1
ATOM 894 N N . ILE B 1 31 ? 7.441 2.955 4.672 1 96.12 31 ILE B N 1
ATOM 895 C CA . ILE B 1 31 ? 6.348 3.23 3.748 1 96.12 31 ILE B CA 1
ATOM 896 C C . ILE B 1 31 ? 5.055 2.621 4.285 1 96.12 31 ILE B C 1
ATOM 898 O O . ILE B 1 31 ? 5.016 1.439 4.637 1 96.12 31 ILE B O 1
ATOM 902 N N . VAL B 1 32 ? 4 3.439 4.34 1 95.81 32 VAL B N 1
ATOM 903 C CA . VAL B 1 32 ? 2.693 2.979 4.797 1 95.81 32 VAL B CA 1
ATOM 904 C C . VAL B 1 32 ? 1.654 3.197 3.701 1 95.81 32 VAL B C 1
ATOM 906 O O . VAL B 1 32 ? 1.493 4.316 3.205 1 95.81 32 VAL B O 1
ATOM 909 N N . ALA B 1 33 ? 1.072 2.168 3.27 1 95.69 33 ALA B N 1
ATOM 910 C CA . ALA B 1 33 ? -0.121 2.287 2.436 1 95.69 33 ALA B CA 1
ATOM 911 C C . ALA B 1 33 ? -1.386 2.318 3.287 1 95.69 33 ALA B C 1
ATOM 913 O O . ALA B 1 33 ? -1.578 1.463 4.156 1 95.69 33 ALA B O 1
ATOM 914 N N . VAL B 1 34 ? -2.199 3.266 3.059 1 94.44 34 VAL B N 1
ATOM 915 C CA . VAL B 1 34 ? -3.428 3.391 3.838 1 94.44 34 VAL B CA 1
ATOM 916 C C . VAL B 1 34 ? -4.637 3.102 2.951 1 94.44 34 VAL B C 1
ATOM 918 O O . VAL B 1 34 ? -4.645 3.455 1.769 1 94.44 34 VAL B O 1
ATOM 921 N N . CYS B 1 35 ? -5.598 2.428 3.506 1 93.06 35 CYS B N 1
ATOM 922 C CA . CYS B 1 35 ? -6.848 2.076 2.84 1 93.06 35 CYS B CA 1
ATOM 923 C C . CYS B 1 35 ? -8.047 2.615 3.611 1 93.06 35 CYS B C 1
ATOM 925 O O . CYS B 1 35 ? -7.992 2.758 4.836 1 93.06 35 CYS B O 1
ATOM 927 N N . GLU B 1 36 ? -9.141 2.924 2.926 1 91.06 36 GLU B N 1
ATOM 928 C CA . GLU B 1 36 ? -10.383 3.461 3.482 1 91.06 36 GLU B CA 1
ATOM 929 C C . GLU B 1 36 ? -10.141 4.801 4.168 1 91.06 36 GLU B C 1
ATOM 931 O O . GLU B 1 36 ? -10.539 4.996 5.32 1 91.06 36 GLU B O 1
ATOM 936 N N . THR B 1 37 ? -9.43 5.688 3.49 1 93 37 THR B N 1
ATOM 937 C CA . THR B 1 37 ? -9.148 7.008 4.035 1 93 37 THR B CA 1
ATOM 938 C C . THR B 1 37 ? -10.422 7.859 4.07 1 93 37 THR B C 1
ATOM 940 O O . THR B 1 37 ? -10.547 8.758 4.91 1 93 37 THR B O 1
ATOM 943 N N . ARG B 1 38 ? -11.336 7.641 3.127 1 93.75 38 ARG B N 1
ATOM 944 C CA . ARG B 1 38 ? -12.648 8.266 3.053 1 93.75 38 ARG B CA 1
ATOM 945 C C . ARG B 1 38 ? -12.531 9.781 2.91 1 93.75 38 ARG B C 1
ATOM 947 O O . ARG B 1 38 ? -13.336 10.531 3.465 1 93.75 38 ARG B O 1
ATOM 954 N N . ARG B 1 39 ? -11.453 10.125 2.154 1 92.88 39 ARG B N 1
ATOM 955 C CA . ARG B 1 39 ? -11.242 11.555 1.936 1 92.88 39 ARG B CA 1
ATOM 956 C C . ARG B 1 39 ? -12.148 12.078 0.827 1 92.88 39 ARG B C 1
ATOM 958 O O . ARG B 1 39 ? -12.352 11.406 -0.184 1 92.88 39 ARG B O 1
ATOM 965 N N . LYS B 1 40 ? -12.578 13.234 0.991 1 92.88 40 LYS B N 1
ATOM 966 C CA . LYS B 1 40 ? -13.398 13.859 -0.046 1 92.88 40 LYS B CA 1
ATOM 967 C C . LYS B 1 40 ? -12.539 14.352 -1.206 1 92.88 40 LYS B C 1
ATOM 969 O O . LYS B 1 40 ? -12.945 14.273 -2.365 1 92.88 40 LYS B O 1
ATOM 974 N N . LYS B 1 41 ? -11.344 14.82 -0.898 1 93.19 41 LYS B N 1
ATOM 975 C CA . LYS B 1 41 ? -10.422 15.375 -1.887 1 93.19 41 LYS B CA 1
ATOM 976 C C . LYS B 1 41 ? -9.039 14.734 -1.771 1 93.19 41 LYS B C 1
ATOM 978 O O . L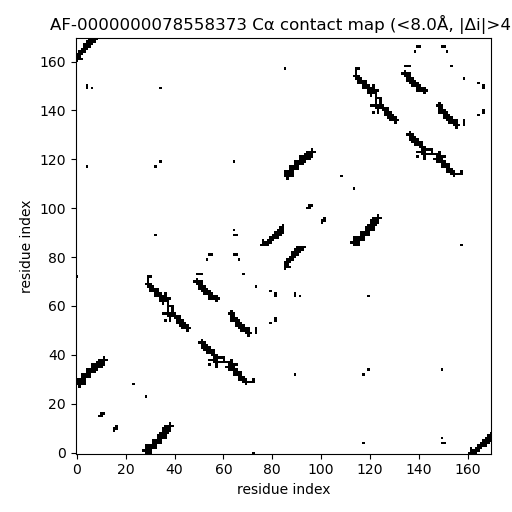YS B 1 41 ? -8.609 14.375 -0.674 1 93.19 41 LYS B O 1
ATOM 983 N N . GLU B 1 42 ? -8.453 14.648 -2.93 1 94.06 42 GLU B N 1
ATOM 984 C CA . GLU B 1 42 ? -7.098 14.117 -2.908 1 94.06 42 GLU B CA 1
ATOM 985 C C . GLU B 1 42 ? -6.129 15.102 -2.25 1 94.06 42 GLU B C 1
ATOM 987 O O . GLU B 1 42 ? -6.426 16.297 -2.146 1 94.06 42 GLU B O 1
ATOM 992 N N . MET B 1 43 ? -5.055 14.508 -1.753 1 93.62 43 MET B N 1
ATOM 993 C CA . MET B 1 43 ? -4.016 15.32 -1.127 1 93.62 43 MET B CA 1
ATOM 994 C C . MET B 1 43 ? -2.629 14.797 -1.479 1 93.62 43 MET B C 1
ATOM 996 O O . MET B 1 43 ? -2.406 13.586 -1.513 1 93.62 43 MET B O 1
ATOM 1000 N N . SER B 1 44 ? -1.767 15.648 -1.891 1 95.06 44 SER B N 1
ATOM 1001 C CA . SER B 1 44 ? -0.35 15.359 -2.086 1 95.06 44 SER B CA 1
ATOM 1002 C C . SER B 1 44 ? 0.526 16.438 -1.463 1 95.06 44 SER B C 1
ATOM 1004 O O . SER B 1 44 ? 0.509 17.594 -1.905 1 95.06 44 SER B O 1
ATOM 1006 N 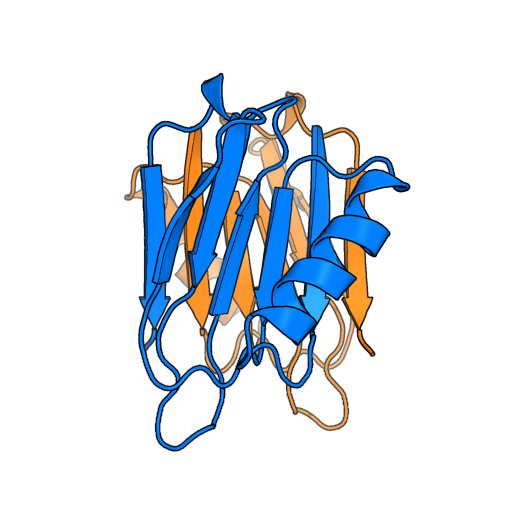N . VAL B 1 45 ? 1.226 16.016 -0.365 1 94.19 45 VAL B N 1
ATOM 1007 C CA . VAL B 1 45 ? 2.006 17 0.366 1 94.19 45 VAL B CA 1
ATOM 1008 C C . VAL B 1 45 ? 3.387 16.438 0.692 1 94.19 45 VAL B C 1
ATOM 1010 O O . VAL B 1 45 ? 3.52 15.258 1.024 1 94.19 45 VAL B O 1
ATOM 1013 N N . LYS B 1 46 ? 4.332 17.266 0.521 1 94.69 46 LYS B N 1
ATOM 1014 C CA . LYS B 1 46 ? 5.668 17.016 1.052 1 94.69 46 LYS B CA 1
ATOM 1015 C C . LYS B 1 46 ? 5.969 17.922 2.24 1 94.69 46 LYS B C 1
ATOM 1017 O O . LYS B 1 46 ? 5.973 19.141 2.109 1 94.69 46 LYS B O 1
ATOM 1022 N N . TRP B 1 47 ? 6.219 17.328 3.334 1 91.94 47 TRP B N 1
ATOM 1023 C CA . TRP B 1 47 ? 6.43 18.109 4.551 1 91.94 47 TRP B CA 1
ATOM 1024 C C . TRP B 1 47 ? 7.895 18.516 4.695 1 91.94 47 TRP B C 1
ATOM 1026 O O . TRP B 1 47 ? 8.773 17.922 4.066 1 91.94 47 TRP B O 1
ATOM 1036 N N . ASN B 1 48 ? 8.141 19.469 5.656 1 92.44 48 ASN B N 1
ATOM 1037 C CA . ASN B 1 48 ? 9.484 20.016 5.852 1 92.44 48 ASN B CA 1
ATOM 1038 C C . ASN B 1 48 ? 10.414 18.984 6.488 1 92.44 48 ASN B C 1
ATOM 1040 O O . ASN B 1 48 ? 11.625 19 6.25 1 92.44 48 ASN B O 1
ATOM 1044 N N . ASP B 1 49 ? 9.883 18.047 7.156 1 89.56 49 ASP B N 1
ATOM 1045 C CA . ASP B 1 49 ? 10.719 17.078 7.836 1 89.56 49 ASP B CA 1
ATOM 1046 C C . ASP B 1 49 ? 11.188 15.984 6.871 1 89.56 49 ASP B C 1
ATOM 1048 O O . ASP B 1 49 ? 11.969 15.109 7.246 1 89.56 49 ASP B O 1
ATOM 1052 N N . GLY B 1 50 ? 10.656 15.977 5.648 1 93.25 50 GLY B N 1
ATOM 1053 C CA . GLY B 1 50 ? 11.07 15.008 4.645 1 93.25 50 GLY B CA 1
ATOM 1054 C C . GLY B 1 50 ? 10.008 13.961 4.352 1 93.25 50 GLY B C 1
ATOM 1055 O O . GLY B 1 50 ? 10.156 13.172 3.416 1 93.25 50 GLY B O 1
ATOM 1056 N N . SER B 1 51 ? 8.945 13.945 5.121 1 93.81 51 SER B N 1
ATOM 1057 C CA . SER B 1 51 ? 7.875 12.977 4.879 1 93.81 51 SER B CA 1
ATOM 1058 C C . SER B 1 51 ? 7.012 13.398 3.693 1 93.81 51 SER B C 1
ATOM 1060 O O . SER B 1 51 ? 6.938 14.578 3.359 1 93.81 51 SER B O 1
ATOM 1062 N N . GLU B 1 52 ? 6.461 12.43 3.049 1 96.19 52 GLU B N 1
ATOM 1063 C CA . GLU B 1 52 ? 5.559 12.688 1.931 1 96.19 52 GLU B CA 1
ATOM 1064 C C . GLU B 1 52 ? 4.273 11.875 2.061 1 96.19 52 GLU B C 1
ATOM 1066 O O . GLU B 1 52 ? 4.309 10.703 2.455 1 96.19 52 GLU B O 1
ATOM 1071 N N . VAL B 1 53 ? 3.141 12.562 1.707 1 96.12 53 VAL B N 1
ATOM 1072 C CA . VAL B 1 53 ? 1.831 11.922 1.792 1 96.12 53 VAL B CA 1
ATOM 1073 C C . VAL B 1 53 ? 1.089 12.094 0.468 1 96.12 53 VAL B C 1
ATOM 1075 O O . VAL B 1 53 ? 1.123 13.164 -0.14 1 96.12 53 VAL B O 1
ATOM 1078 N N . MET B 1 54 ? 0.557 11.016 -0.01 1 97 54 MET B N 1
ATOM 1079 C CA . MET B 1 54 ? -0.355 11.031 -1.15 1 97 54 MET B CA 1
ATOM 1080 C C . MET B 1 54 ? -1.626 10.242 -0.837 1 97 54 MET B C 1
ATOM 1082 O O . MET B 1 54 ? -1.58 9.031 -0.653 1 97 54 MET B O 1
ATOM 1086 N N . LEU B 1 55 ? -2.764 10.977 -0.784 1 95.19 55 LEU B N 1
ATOM 1087 C CA . LEU B 1 55 ? -4.059 10.383 -0.474 1 95.19 55 LEU B CA 1
ATOM 1088 C C . LEU B 1 55 ? -5.07 10.672 -1.579 1 95.19 55 LEU B C 1
ATOM 1090 O O . LEU B 1 55 ? -5.234 11.828 -1.983 1 95.19 55 LEU B O 1
ATOM 1094 N N . GLY B 1 56 ? -5.652 9.672 -2.006 1 93.62 56 GLY B N 1
ATOM 1095 C CA . GLY B 1 56 ? -6.668 9.836 -3.035 1 93.62 56 GLY B CA 1
ATOM 1096 C C 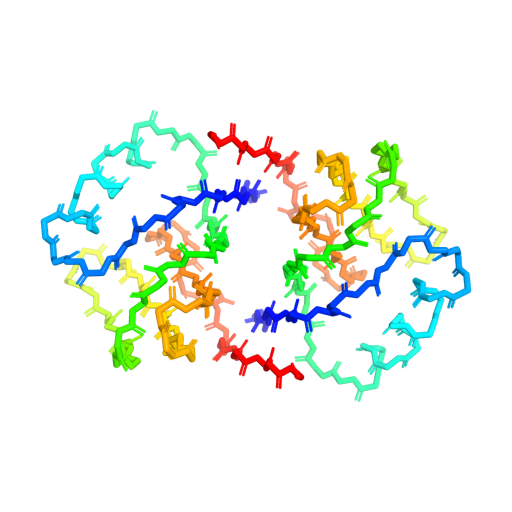. GLY B 1 56 ? -8.039 10.172 -2.473 1 93.62 56 GLY B C 1
ATOM 1097 O O . GLY B 1 56 ? -8.258 10.086 -1.263 1 93.62 56 GLY B O 1
ATOM 1098 N N . ALA B 1 57 ? -8.898 10.539 -3.387 1 91.88 57 ALA B N 1
ATOM 1099 C CA . ALA B 1 57 ? -10.273 10.844 -2.992 1 91.88 57 ALA B CA 1
ATOM 1100 C C . ALA B 1 57 ? -11.125 9.578 -2.955 1 91.88 57 ALA B C 1
ATOM 1102 O O . ALA B 1 57 ? -10.938 8.672 -3.775 1 91.88 57 ALA B O 1
ATOM 1103 N N . ALA B 1 58 ? -11.984 9.539 -1.934 1 90.25 58 ALA B N 1
ATOM 1104 C CA . ALA B 1 58 ? -12.969 8.469 -1.861 1 90.25 58 ALA B CA 1
ATOM 1105 C C . ALA B 1 58 ? -14.211 8.805 -2.67 1 90.25 58 ALA B C 1
ATOM 1107 O O . ALA B 1 58 ? -14.438 9.969 -3.012 1 90.25 58 ALA B O 1
ATOM 1108 N N . LYS B 1 59 ? -14.891 7.793 -3.066 1 87.81 59 LYS B N 1
ATOM 1109 C CA . LYS B 1 59 ? -16.172 7.988 -3.725 1 87.81 59 LYS B CA 1
ATOM 1110 C C . LYS B 1 59 ? -17.328 7.871 -2.727 1 87.81 59 LYS B C 1
ATOM 1112 O O . LYS B 1 59 ? -17.578 6.793 -2.186 1 87.81 59 LYS B O 1
ATOM 1117 N N . ASN B 1 60 ? -18.016 9 -2.477 1 89.94 60 ASN B N 1
ATOM 1118 C CA . ASN B 1 60 ? -19.141 9.055 -1.535 1 89.94 60 ASN B CA 1
ATOM 1119 C C . ASN B 1 60 ? -18.734 8.555 -0.154 1 89.94 60 ASN B C 1
ATOM 1121 O O . ASN B 1 60 ? -19.453 7.766 0.462 1 89.94 60 ASN B O 1
ATOM 1125 N N . GLY B 1 61 ? -17.594 8.805 0.154 1 87.56 61 GLY B N 1
ATOM 1126 C CA . GLY B 1 61 ? -17.094 8.469 1.48 1 87.56 61 GLY B CA 1
ATOM 1127 C C . GLY B 1 61 ? -16.703 7.016 1.619 1 87.56 61 GLY B C 1
ATOM 1128 O O . GLY B 1 61 ? -16.5 6.523 2.732 1 87.56 61 GLY B O 1
ATOM 1129 N N . VAL B 1 62 ? -16.688 6.348 0.466 1 85.5 62 VAL B N 1
ATOM 1130 C CA . VAL B 1 62 ? -16.344 4.934 0.526 1 85.5 62 VAL B CA 1
ATOM 1131 C C . VAL B 1 62 ? -14.977 4.715 -0.116 1 85.5 62 VAL B C 1
ATOM 1133 O O . VAL B 1 62 ? -14.688 5.262 -1.183 1 85.5 62 VAL B O 1
ATOM 1136 N N . GLY B 1 63 ? -14.172 4.047 0.608 1 87.56 63 GLY B N 1
ATOM 1137 C CA . GLY B 1 63 ? -12.867 3.67 0.091 1 87.56 63 GLY B CA 1
ATOM 1138 C C . GLY B 1 63 ? -11.805 4.734 0.312 1 87.56 63 GLY B C 1
ATOM 1139 O O . GLY B 1 63 ? -11.688 5.281 1.41 1 87.56 63 GLY B O 1
ATOM 1140 N N . GLY B 1 64 ? -10.992 4.938 -0.651 1 89.88 64 GLY B N 1
ATOM 1141 C CA . GLY B 1 64 ? -9.859 5.844 -0.55 1 89.88 64 GLY B CA 1
ATOM 1142 C C . GLY B 1 64 ? -8.555 5.137 -0.211 1 89.88 64 GLY B C 1
ATOM 1143 O O . GLY B 1 64 ? -8.508 4.316 0.707 1 89.88 64 GLY B O 1
ATOM 1144 N N . VAL B 1 65 ? -7.555 5.477 -0.875 1 92.44 65 VAL B N 1
ATOM 1145 C CA . VAL B 1 65 ? -6.25 4.855 -0.689 1 92.44 65 VAL B CA 1
ATOM 1146 C C . VAL B 1 65 ? -5.156 5.922 -0.729 1 92.44 65 VAL B C 1
ATOM 1148 O O . VAL B 1 65 ? -5.391 7.043 -1.185 1 92.44 65 VAL B O 1
ATOM 1151 N N . GLY B 1 66 ? -4.027 5.609 -0.174 1 94.38 66 GLY B N 1
ATOM 1152 C CA . GLY B 1 66 ? -2.914 6.539 -0.24 1 94.38 66 GLY B CA 1
ATOM 1153 C C . GLY B 1 66 ? -1.624 5.969 0.319 1 94.38 66 GLY B C 1
ATOM 1154 O O . GLY B 1 66 ? -1.57 4.801 0.701 1 94.38 66 GLY B O 1
ATOM 1155 N N . PHE B 1 67 ? -0.645 6.84 0.351 1 96.25 67 PHE B N 1
ATOM 1156 C CA . PHE B 1 67 ? 0.674 6.5 0.872 1 96.25 67 PHE B CA 1
ATOM 1157 C C . PHE B 1 67 ? 1.161 7.566 1.849 1 96.25 67 PHE B C 1
ATOM 1159 O O . PHE B 1 67 ? 0.958 8.758 1.625 1 96.25 67 PHE B O 1
ATOM 1166 N N . ILE B 1 68 ? 1.775 7.074 2.834 1 95.19 68 ILE B N 1
ATOM 1167 C CA . ILE B 1 68 ? 2.607 7.898 3.705 1 95.19 68 ILE B CA 1
ATOM 1168 C C . ILE B 1 68 ? 4.039 7.367 3.699 1 95.19 68 ILE B C 1
ATOM 1170 O O . ILE B 1 68 ? 4.277 6.199 4.012 1 95.19 68 ILE B O 1
ATOM 1174 N N . VAL B 1 69 ? 4.965 8.219 3.309 1 95.81 69 VAL B N 1
ATOM 1175 C CA . VAL B 1 69 ? 6.375 7.844 3.25 1 95.81 69 VAL B CA 1
ATOM 1176 C C . VAL B 1 69 ? 7.168 8.656 4.27 1 95.81 69 VAL B C 1
ATOM 1178 O O . VAL B 1 69 ? 7.074 9.883 4.301 1 95.81 69 VAL B O 1
ATOM 1181 N N . LEU B 1 70 ? 7.898 7.973 5.109 1 94.75 70 LEU B N 1
ATOM 1182 C CA . LEU B 1 70 ? 8.672 8.641 6.148 1 94.75 70 LEU B CA 1
ATOM 1183 C C . LEU B 1 70 ? 10.008 9.141 5.602 1 94.75 70 LEU B C 1
ATOM 1185 O O . LEU B 1 70 ? 10.453 8.688 4.543 1 94.75 70 LEU B O 1
ATOM 1189 N N . PRO B 1 71 ? 10.656 10.031 6.25 1 93.5 71 PRO B N 1
ATOM 1190 C CA . PRO B 1 71 ? 11.836 10.742 5.73 1 93.5 71 PRO B CA 1
ATOM 1191 C C . PRO B 1 71 ? 12.992 9.797 5.406 1 93.5 71 PRO B C 1
ATOM 1193 O O . PRO 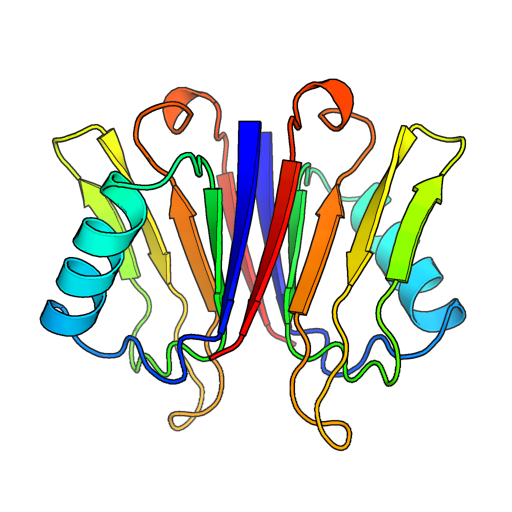B 1 71 ? 13.781 10.07 4.504 1 93.5 71 PRO B O 1
ATOM 1196 N N . SER B 1 72 ? 13.031 8.672 6.035 1 90.56 72 SER B N 1
ATOM 1197 C CA . SER B 1 72 ? 14.164 7.758 5.898 1 90.56 72 SER B CA 1
ATOM 1198 C C . SER B 1 72 ? 14.281 7.238 4.469 1 90.56 72 SER B C 1
ATOM 1200 O O . SER B 1 72 ? 15.367 6.844 4.035 1 90.56 72 SER B O 1
ATOM 1202 N N . VAL B 1 73 ? 13.211 7.301 3.672 1 94.44 73 VAL B N 1
ATOM 1203 C CA . VAL B 1 73 ? 13.297 6.648 2.367 1 94.44 73 VAL B CA 1
ATOM 1204 C C . VAL B 1 73 ? 12.688 7.551 1.299 1 94.44 73 VAL B C 1
ATOM 1206 O O . VAL B 1 73 ? 12.656 7.195 0.119 1 94.44 73 VAL B O 1
ATOM 1209 N N . THR B 1 74 ? 12.219 8.695 1.594 1 95.38 74 THR B N 1
ATOM 1210 C CA . THR B 1 74 ? 11.508 9.57 0.671 1 95.38 74 THR B CA 1
ATOM 1211 C C . THR B 1 74 ? 12.375 9.906 -0.537 1 95.38 74 THR B C 1
ATOM 1213 O O . THR B 1 74 ? 11.875 10 -1.66 1 95.38 74 THR B O 1
ATOM 1216 N N . SER B 1 75 ? 13.633 9.984 -0.291 1 94.81 75 SER B N 1
ATOM 1217 C CA . SER B 1 75 ? 14.539 10.375 -1.363 1 94.81 75 SER B CA 1
ATOM 1218 C C . SER B 1 75 ? 14.695 9.258 -2.393 1 94.81 75 SER B C 1
ATOM 1220 O O . SER B 1 75 ? 15.211 9.484 -3.488 1 94.81 75 SER B O 1
ATOM 1222 N N . ARG B 1 76 ? 14.227 8.094 -2.039 1 94.81 76 ARG B N 1
ATOM 1223 C CA . ARG B 1 76 ? 14.383 6.953 -2.934 1 94.81 76 ARG B CA 1
ATOM 1224 C C . ARG B 1 76 ? 13.141 6.773 -3.807 1 94.81 76 ARG B C 1
ATOM 1226 O O . ARG B 1 76 ? 13.109 5.906 -4.684 1 94.81 76 ARG B O 1
ATOM 1233 N N . ILE B 1 77 ? 12.141 7.598 -3.594 1 95.88 77 ILE B N 1
ATOM 1234 C CA . ILE B 1 77 ? 10.883 7.457 -4.32 1 95.88 77 ILE B CA 1
ATOM 1235 C C . ILE B 1 77 ? 10.914 8.328 -5.574 1 95.88 77 ILE B C 1
ATOM 1237 O O . ILE B 1 77 ? 11.172 9.531 -5.5 1 95.88 77 ILE B O 1
ATOM 1241 N N . ILE B 1 78 ? 10.688 7.676 -6.691 1 95.44 78 ILE B N 1
ATOM 1242 C CA . ILE B 1 78 ? 10.602 8.391 -7.957 1 95.44 78 ILE B CA 1
ATOM 1243 C C . ILE B 1 78 ? 9.172 8.891 -8.172 1 95.44 78 ILE B C 1
ATOM 1245 O O . ILE B 1 78 ? 8.961 10.062 -8.508 1 95.44 78 ILE B O 1
ATOM 1249 N N . SER B 1 79 ? 8.18 8.008 -7.91 1 95.56 79 SER B N 1
ATOM 1250 C CA . SER B 1 79 ? 6.797 8.43 -8.102 1 95.56 79 SER B CA 1
ATOM 1251 C C . SER B 1 79 ? 5.844 7.594 -7.246 1 95.56 79 SER B C 1
ATOM 1253 O O . SER B 1 79 ? 6.195 6.5 -6.805 1 95.56 79 SER B O 1
ATOM 1255 N N . MET B 1 80 ? 4.688 8.211 -6.953 1 95.06 80 MET B N 1
ATOM 1256 C CA . MET B 1 80 ? 3.553 7.543 -6.32 1 95.06 80 MET B CA 1
ATOM 1257 C C . MET B 1 80 ? 2.285 7.727 -7.145 1 95.06 80 MET B C 1
ATOM 1259 O O . MET B 1 80 ? 1.985 8.836 -7.594 1 95.06 80 MET B O 1
ATOM 1263 N N . GLU B 1 81 ? 1.646 6.566 -7.328 1 93.31 81 GLU B N 1
ATOM 1264 C CA . GLU B 1 81 ? 0.428 6.656 -8.125 1 93.31 81 GLU B CA 1
ATOM 1265 C C . GLU B 1 81 ? -0.734 5.934 -7.449 1 93.31 81 GLU B C 1
ATOM 1267 O O . GLU B 1 81 ? -0.554 4.859 -6.875 1 93.31 81 GLU B O 1
ATOM 1272 N N . ILE B 1 82 ? -1.936 6.551 -7.453 1 90.5 82 ILE B N 1
ATOM 1273 C CA . ILE B 1 82 ? -3.168 5.938 -6.973 1 90.5 82 ILE B CA 1
ATOM 1274 C C . ILE B 1 82 ? -4.035 5.523 -8.164 1 90.5 82 ILE B C 1
ATOM 1276 O O . ILE B 1 82 ? -4.359 6.348 -9.016 1 90.5 82 ILE B O 1
ATOM 1280 N N . VAL B 1 83 ? -4.215 4.273 -8.227 1 80.62 83 VAL B N 1
ATOM 1281 C CA . VAL B 1 83 ? -5.059 3.77 -9.305 1 80.62 83 VAL B CA 1
ATOM 1282 C C . VAL B 1 83 ? -6.309 3.113 -8.719 1 80.62 83 VAL B C 1
ATOM 1284 O O . VAL B 1 83 ? -6.211 2.275 -7.816 1 80.62 83 VAL B O 1
ATOM 1287 N N . SER B 1 84 ? -7.473 3.588 -8.992 1 73.75 84 SER B N 1
ATOM 1288 C CA . SER B 1 84 ? -8.734 3.035 -8.508 1 73.75 84 SER B CA 1
ATOM 1289 C C . SER B 1 84 ? -9.594 2.527 -9.656 1 73.75 84 SER B C 1
ATOM 1291 O O . SER B 1 84 ? -9.648 3.145 -10.719 1 73.75 84 SER B O 1
ATOM 1293 N N . HIS B 1 85 ? -9.945 1.26 -9.555 1 64.5 85 HIS B N 1
ATOM 1294 C CA . HIS B 1 85 ? -10.883 0.752 -10.555 1 64.5 85 HIS B CA 1
ATOM 1295 C C . HIS B 1 85 ? -12.32 0.814 -10.047 1 64.5 85 HIS B C 1
ATOM 1297 O O . HIS B 1 85 ? -12.562 0.753 -8.844 1 64.5 85 HIS B O 1
#